Protein AF-A0A5E4IV31-F1 (afdb_monomer_lite)

Structure (mmCIF, N/CA/C/O backbone):
data_AF-A0A5E4IV31-F1
#
_entry.id   AF-A0A5E4IV31-F1
#
loop_
_atom_site.group_PDB
_atom_site.id
_atom_site.type_symbol
_atom_site.label_atom_id
_atom_site.label_alt_id
_atom_site.label_comp_id
_atom_site.label_asym_id
_atom_site.label_entity_id
_atom_site.label_seq_id
_atom_site.pdbx_PDB_ins_code
_atom_site.Cartn_x
_atom_site.Cartn_y
_atom_site.Cartn_z
_atom_site.occupancy
_atom_site.B_iso_or_equiv
_atom_site.auth_seq_id
_atom_site.auth_comp_id
_atom_site.auth_asym_id
_atom_site.auth_atom_id
_atom_site.pdbx_PDB_model_num
ATOM 1 N N . MET A 1 1 ? -54.726 -66.331 21.773 1.00 39.06 1 MET A N 1
ATOM 2 C CA . MET A 1 1 ? -53.704 -67.398 21.728 1.00 39.06 1 MET A CA 1
ATOM 3 C C . MET A 1 1 ? -52.819 -67.148 20.516 1.00 39.06 1 MET A C 1
ATOM 5 O O . MET A 1 1 ? -53.388 -67.017 19.448 1.00 39.06 1 MET A O 1
ATOM 9 N N . ARG A 1 2 ? -51.494 -67.041 20.728 1.00 36.03 2 ARG A N 1
ATOM 10 C CA . ARG A 1 2 ? -50.377 -67.396 19.816 1.00 36.03 2 ARG A CA 1
ATOM 11 C C . ARG A 1 2 ? -50.530 -66.941 18.346 1.00 36.03 2 ARG A C 1
ATOM 13 O O . ARG A 1 2 ? -51.344 -67.485 17.626 1.00 36.03 2 ARG A O 1
ATOM 20 N N . GLY A 1 3 ? -49.812 -65.942 17.840 1.00 38.88 3 GLY A N 1
ATOM 21 C CA . GLY A 1 3 ? -48.353 -65.832 17.829 1.00 38.88 3 GLY A CA 1
ATOM 22 C C . GLY A 1 3 ? -47.837 -66.217 16.438 1.00 38.88 3 GLY A C 1
ATOM 23 O O . GLY A 1 3 ? -48.039 -67.355 16.042 1.00 38.88 3 GLY A O 1
ATOM 24 N N . ALA A 1 4 ? -47.216 -65.272 15.724 1.00 41.72 4 ALA A N 1
ATOM 25 C CA . ALA A 1 4 ? -46.166 -65.473 14.714 1.00 41.72 4 ALA A CA 1
ATOM 26 C C . ALA A 1 4 ? -45.885 -64.131 14.015 1.00 41.72 4 ALA A C 1
ATOM 28 O O . ALA A 1 4 ? -46.484 -63.790 13.000 1.00 41.72 4 ALA A O 1
ATOM 29 N N . ILE A 1 5 ? -44.967 -63.357 14.591 1.00 46.62 5 ILE A N 1
ATOM 30 C CA . ILE A 1 5 ? -44.195 -62.354 13.857 1.00 46.62 5 ILE A CA 1
ATOM 31 C C . ILE A 1 5 ? -43.278 -63.120 12.898 1.00 46.62 5 ILE A C 1
ATOM 33 O O . ILE A 1 5 ? -42.418 -63.868 13.356 1.00 46.62 5 ILE A O 1
ATOM 37 N N . ASN A 1 6 ? -43.484 -62.994 11.587 1.00 47.00 6 ASN A N 1
ATOM 38 C CA . ASN A 1 6 ? -42.542 -63.528 10.608 1.00 47.00 6 ASN A CA 1
ATOM 39 C C . ASN A 1 6 ? -41.842 -62.361 9.915 1.00 47.00 6 ASN A C 1
ATOM 41 O O . ASN A 1 6 ? -42.417 -61.645 9.099 1.00 47.00 6 ASN A O 1
ATOM 45 N N . LEU A 1 7 ? -40.608 -62.156 10.362 1.00 38.31 7 LEU A N 1
ATOM 46 C CA . LEU A 1 7 ? -39.647 -61.183 9.887 1.00 38.31 7 LEU A CA 1
ATOM 47 C C . LEU A 1 7 ? -39.082 -61.660 8.545 1.00 38.31 7 LEU A C 1
ATOM 49 O O . LEU A 1 7 ? -38.309 -62.617 8.512 1.00 38.31 7 LEU A O 1
ATOM 53 N N . THR A 1 8 ? -39.400 -60.976 7.449 1.00 47.84 8 THR A N 1
ATOM 54 C CA . THR A 1 8 ? -38.589 -61.064 6.228 1.00 47.84 8 THR A CA 1
ATOM 55 C C . THR A 1 8 ? -37.879 -59.736 6.047 1.00 47.84 8 THR A C 1
ATOM 57 O O . THR A 1 8 ? -38.452 -58.755 5.578 1.00 47.84 8 THR A O 1
ATOM 60 N N . TRP A 1 9 ? -36.642 -59.730 6.522 1.00 49.56 9 TRP A N 1
ATOM 61 C CA . TRP A 1 9 ? -35.695 -58.637 6.450 1.00 49.56 9 TRP A CA 1
ATOM 62 C C . TRP A 1 9 ? -35.334 -58.309 4.997 1.00 49.56 9 TRP A C 1
ATOM 64 O O . TRP A 1 9 ? -35.057 -59.203 4.197 1.00 49.56 9 TRP A O 1
ATOM 74 N N . ASP A 1 10 ? -35.406 -57.013 4.705 1.00 41.94 10 ASP A N 1
ATOM 75 C CA . ASP A 1 10 ? -34.384 -56.203 4.040 1.00 41.94 10 ASP A CA 1
ATOM 76 C C . ASP A 1 10 ? -33.617 -56.854 2.870 1.00 41.94 10 ASP A C 1
ATOM 78 O O . ASP A 1 10 ? -32.729 -57.691 3.045 1.00 41.94 10 ASP A O 1
ATOM 82 N N . LYS A 1 11 ? -33.960 -56.433 1.648 1.00 52.03 11 LYS A N 1
ATOM 83 C CA . LYS A 1 11 ? -33.181 -56.668 0.424 1.00 52.03 11 LYS A CA 1
ATOM 84 C C . LYS A 1 11 ? -32.721 -55.338 -0.188 1.00 52.03 11 LYS A C 1
ATOM 86 O O . LYS A 1 11 ? -32.881 -55.136 -1.384 1.00 52.03 11 LYS A O 1
ATOM 91 N N . ASP A 1 12 ? -32.084 -54.485 0.609 1.00 47.59 12 ASP A N 1
ATOM 92 C CA . ASP A 1 12 ? -31.294 -53.353 0.095 1.00 47.59 12 ASP A CA 1
ATOM 93 C C . ASP A 1 12 ? -29.809 -53.469 0.492 1.00 47.59 12 ASP A C 1
ATOM 95 O O . ASP A 1 12 ? -29.086 -52.502 0.723 1.00 47.59 12 ASP A O 1
ATOM 99 N N . LEU A 1 13 ? -29.299 -54.706 0.498 1.00 54.75 13 LEU A N 1
ATOM 100 C CA . LEU A 1 13 ? -27.864 -54.993 0.477 1.00 54.75 13 LEU A CA 1
ATOM 101 C C . LEU A 1 13 ? -27.339 -54.872 -0.955 1.00 54.75 13 LEU A C 1
ATOM 103 O O . LEU A 1 13 ? -27.185 -55.859 -1.673 1.00 54.75 13 LEU A O 1
ATOM 107 N N . GLY A 1 14 ? -27.075 -53.634 -1.368 1.00 52.88 14 GLY A N 1
ATOM 108 C CA . GLY A 1 14 ? -26.601 -53.361 -2.716 1.00 52.88 14 GLY A CA 1
ATOM 109 C C . GLY A 1 14 ? -26.043 -51.965 -2.943 1.00 52.88 14 GLY A C 1
ATOM 110 O O . GLY A 1 14 ? -26.330 -51.420 -3.995 1.00 52.88 14 GLY A O 1
ATOM 111 N N . THR A 1 15 ? -25.296 -51.380 -1.993 1.00 52.75 15 THR A N 1
ATOM 112 C CA . THR A 1 15 ? -24.157 -50.446 -2.215 1.00 52.75 15 THR A CA 1
ATOM 113 C C . THR A 1 15 ? -23.605 -50.003 -0.853 1.00 52.75 15 THR A C 1
ATOM 115 O O . THR A 1 15 ? -23.817 -48.888 -0.396 1.00 52.75 15 THR A O 1
ATOM 118 N N . ILE A 1 16 ? -22.885 -50.894 -0.172 1.00 53.44 16 ILE A N 1
ATOM 119 C CA . ILE A 1 16 ? -21.954 -50.512 0.901 1.00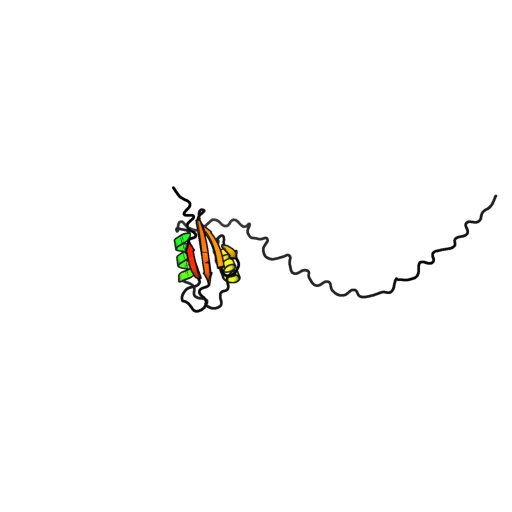 53.44 16 ILE A CA 1
ATOM 120 C C . ILE A 1 16 ? -20.644 -51.274 0.703 1.00 53.44 16 ILE A C 1
ATOM 122 O O . ILE A 1 16 ? -20.329 -52.241 1.387 1.00 53.44 16 ILE A O 1
ATOM 126 N N . MET A 1 17 ? -19.884 -50.838 -0.298 1.00 41.03 17 MET A N 1
ATOM 127 C CA . MET A 1 17 ? -18.460 -51.132 -0.439 1.00 41.03 17 MET A CA 1
ATOM 128 C C . MET A 1 17 ? -17.782 -49.763 -0.581 1.00 41.03 17 MET A C 1
ATOM 130 O O . MET A 1 17 ? -17.953 -49.078 -1.578 1.00 41.03 17 MET A O 1
ATOM 134 N N . ALA A 1 18 ? -17.368 -49.173 0.533 1.00 44.38 18 ALA A N 1
ATOM 135 C CA . ALA A 1 18 ? -16.082 -49.387 1.188 1.00 44.38 18 ALA A CA 1
ATOM 136 C C . ALA A 1 18 ? -14.964 -48.515 0.591 1.00 44.38 18 ALA A C 1
ATOM 138 O O . ALA A 1 18 ? -14.561 -48.658 -0.556 1.00 44.38 18 ALA A O 1
ATOM 139 N N . MET A 1 19 ? -14.420 -47.694 1.493 1.00 39.59 19 MET A N 1
ATOM 140 C CA . MET A 1 19 ? -13.026 -47.255 1.572 1.00 39.59 19 MET A CA 1
ATOM 141 C C . MET A 1 19 ? -12.519 -46.251 0.526 1.00 39.59 19 MET A C 1
ATOM 143 O O . MET A 1 19 ? -12.000 -46.607 -0.528 1.00 39.59 19 MET A O 1
ATOM 147 N N . LYS A 1 20 ? -12.381 -45.001 0.983 1.00 37.97 20 LYS A N 1
ATOM 148 C CA . LYS A 1 20 ? -11.057 -44.494 1.385 1.00 37.97 20 LYS A CA 1
ATOM 149 C C . LYS A 1 20 ? -11.220 -43.291 2.318 1.00 37.97 20 LYS A C 1
ATOM 151 O O . LYS A 1 20 ? -11.571 -42.204 1.880 1.00 37.97 20 LYS A O 1
ATOM 156 N N . SER A 1 21 ? -10.934 -43.484 3.603 1.00 52.97 21 SER A N 1
ATOM 157 C CA . SER A 1 21 ? -10.486 -42.382 4.450 1.00 52.97 21 SER A CA 1
ATOM 158 C C . SER A 1 21 ? -9.111 -41.954 3.940 1.00 52.97 21 SER A C 1
ATOM 160 O O . SER A 1 21 ? -8.148 -42.714 4.046 1.00 52.97 21 SER A O 1
ATOM 162 N N . ALA A 1 22 ? -9.021 -40.766 3.361 1.00 52.69 22 ALA A N 1
ATOM 163 C CA . ALA A 1 22 ? -7.7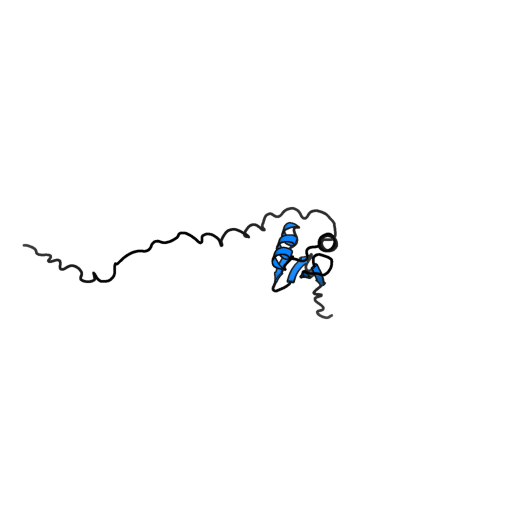53 -40.122 3.075 1.00 52.69 22 ALA A CA 1
ATOM 164 C C . ALA A 1 22 ? -7.859 -38.653 3.484 1.00 52.69 22 ALA A C 1
ATOM 166 O O . ALA A 1 22 ? -8.657 -37.915 2.922 1.00 52.69 22 ALA A O 1
ATOM 167 N N . GLY A 1 23 ? -7.058 -38.283 4.485 1.00 46.28 23 GLY A N 1
ATOM 168 C CA . GLY A 1 23 ? -6.618 -36.915 4.757 1.00 46.28 23 GLY A CA 1
ATOM 169 C C . GLY A 1 23 ? -7.709 -35.964 5.233 1.00 46.28 23 GLY A C 1
ATOM 170 O O . GLY A 1 23 ? -8.294 -35.221 4.461 1.00 46.28 23 GLY A O 1
ATOM 171 N N . ALA A 1 24 ? -7.935 -35.861 6.537 1.00 53.97 24 ALA A N 1
ATOM 172 C CA . ALA A 1 24 ? -7.356 -34.738 7.280 1.00 53.97 24 ALA A CA 1
ATOM 173 C C . ALA A 1 24 ? -6.082 -34.143 6.638 1.00 53.97 24 ALA A C 1
ATOM 175 O O . ALA A 1 24 ? -4.993 -34.541 7.016 1.00 53.97 24 ALA A O 1
ATOM 176 N N . ILE A 1 25 ? -6.243 -33.249 5.656 1.00 57.19 25 ILE A N 1
ATOM 177 C CA . ILE A 1 25 ? -5.396 -32.090 5.287 1.00 57.19 25 ILE A CA 1
ATOM 178 C C . ILE A 1 25 ? -6.293 -31.286 4.326 1.00 57.19 25 ILE A C 1
ATOM 180 O O . ILE A 1 25 ? -6.506 -31.690 3.192 1.00 57.19 25 ILE A O 1
ATOM 184 N N . CYS A 1 26 ? -7.029 -30.279 4.792 1.00 41.12 26 CYS A N 1
ATOM 185 C CA . CYS A 1 26 ? -6.628 -28.896 4.535 1.00 41.12 26 CYS A CA 1
ATOM 186 C C . CYS A 1 26 ? -7.253 -27.957 5.587 1.00 41.12 26 CYS A C 1
ATOM 188 O O . CYS A 1 26 ? -8.026 -27.056 5.279 1.00 41.12 26 CYS A O 1
ATOM 190 N N . LEU A 1 27 ? -6.918 -28.174 6.862 1.00 50.94 27 LEU A N 1
ATOM 191 C CA . LEU A 1 27 ? -7.055 -27.155 7.910 1.00 50.94 27 LEU A CA 1
ATOM 192 C C . LEU A 1 27 ? -5.897 -26.149 7.789 1.00 50.94 27 LEU A C 1
ATOM 194 O O . LEU A 1 27 ? -5.063 -26.074 8.678 1.00 50.94 27 LEU A O 1
ATOM 198 N N . MET A 1 28 ? -5.811 -25.428 6.669 1.00 51.66 28 MET A N 1
ATOM 199 C CA . MET A 1 28 ? -4.879 -24.303 6.478 1.00 51.66 28 MET A CA 1
ATOM 200 C C . MET A 1 28 ? -5.479 -23.272 5.510 1.00 51.66 28 MET A C 1
ATOM 202 O O . MET A 1 28 ? -4.943 -23.012 4.442 1.00 51.66 28 MET A O 1
ATOM 206 N N . ALA A 1 29 ? -6.635 -22.714 5.863 1.00 50.59 29 ALA A N 1
ATOM 207 C CA . ALA A 1 29 ? -7.120 -21.454 5.282 1.00 50.59 29 ALA A CA 1
ATOM 208 C C . ALA A 1 29 ? -7.946 -20.652 6.305 1.00 50.59 29 ALA A C 1
ATOM 210 O O . ALA A 1 29 ? -8.839 -19.890 5.955 1.00 50.59 29 ALA A O 1
ATOM 211 N N . ALA A 1 30 ? -7.693 -20.883 7.594 1.00 51.09 30 ALA A N 1
ATOM 212 C CA . ALA A 1 30 ? -8.390 -20.225 8.689 1.00 51.09 30 ALA A CA 1
ATOM 213 C C . ALA A 1 30 ? -7.418 -19.996 9.849 1.00 51.09 30 ALA A C 1
ATOM 215 O O . ALA A 1 30 ? -7.606 -20.578 10.903 1.00 51.09 30 ALA A O 1
ATOM 216 N N . ILE A 1 31 ? -6.346 -19.233 9.617 1.00 55.44 31 ILE A N 1
ATOM 217 C CA . ILE A 1 31 ? -5.485 -18.537 10.595 1.00 55.44 31 ILE A CA 1
ATOM 218 C C . ILE A 1 31 ? -4.569 -17.645 9.732 1.00 55.44 31 ILE A C 1
ATOM 220 O O . ILE A 1 31 ? -3.976 -18.166 8.796 1.00 55.44 31 ILE A O 1
ATOM 224 N N . VAL A 1 32 ? -4.457 -16.346 10.055 1.00 56.84 32 VAL A N 1
ATOM 225 C CA . VAL A 1 32 ? -3.932 -15.217 9.232 1.00 56.84 32 VAL A CA 1
ATOM 226 C C . VAL A 1 32 ? -5.043 -14.669 8.311 1.00 56.84 32 VAL A C 1
ATOM 228 O O . VAL A 1 32 ? -5.322 -15.249 7.278 1.00 56.84 32 VAL A O 1
ATOM 231 N N . CYS A 1 33 ? -5.873 -13.675 8.660 1.00 48.19 33 CYS A N 1
ATOM 232 C CA . CYS A 1 33 ? -5.578 -12.351 9.232 1.00 48.19 33 CYS A CA 1
ATOM 233 C C . CYS A 1 33 ? -6.687 -11.819 10.180 1.00 48.19 33 CYS A C 1
ATOM 235 O O . CYS A 1 33 ? -7.037 -10.644 10.141 1.00 48.19 33 CYS A O 1
ATOM 237 N N . ALA A 1 34 ? -7.270 -12.639 11.059 1.00 52.47 34 ALA A N 1
ATOM 238 C CA . ALA A 1 34 ? -8.232 -12.161 12.071 1.00 52.47 34 ALA A CA 1
ATOM 239 C C . ALA A 1 34 ? -7.548 -11.566 13.328 1.00 52.47 34 ALA A C 1
ATOM 241 O O . ALA A 1 34 ? -7.935 -11.877 14.452 1.00 52.47 34 ALA A O 1
ATOM 242 N N . ALA A 1 35 ? -6.504 -10.745 13.152 1.00 53.53 35 ALA A N 1
ATOM 243 C CA . ALA A 1 35 ? -5.733 -10.149 14.254 1.00 53.53 35 ALA A CA 1
ATOM 244 C C . ALA A 1 35 ? -5.459 -8.638 14.104 1.00 53.53 35 ALA A C 1
ATOM 246 O O . ALA A 1 35 ? -4.608 -8.102 14.806 1.00 53.53 35 ALA A O 1
ATOM 247 N N . ALA A 1 36 ? -6.201 -7.915 13.260 1.00 51.41 36 ALA A N 1
ATOM 248 C CA . ALA A 1 36 ? -6.078 -6.456 13.134 1.00 51.41 36 ALA A CA 1
ATOM 249 C C . ALA A 1 36 ? -6.938 -5.674 14.155 1.00 51.41 36 ALA A C 1
ATOM 251 O O . ALA A 1 36 ? -7.500 -4.633 13.836 1.00 51.41 36 ALA A O 1
ATOM 252 N N . ALA A 1 37 ? -7.085 -6.181 15.385 1.00 52.75 37 ALA A N 1
ATOM 253 C CA . ALA A 1 37 ? -7.835 -5.500 16.451 1.00 52.75 37 ALA A CA 1
ATOM 254 C C . ALA A 1 37 ? -7.025 -5.302 17.742 1.00 52.75 37 ALA A C 1
ATOM 256 O O . ALA A 1 37 ? -7.597 -5.101 18.812 1.00 52.75 37 ALA A O 1
ATOM 257 N N . ILE A 1 38 ? -5.693 -5.325 17.661 1.00 50.53 38 ILE A N 1
ATOM 258 C CA . ILE A 1 38 ? -4.860 -4.691 18.687 1.00 50.53 38 ILE A CA 1
ATOM 259 C C . ILE A 1 38 ? -4.703 -3.232 18.274 1.00 50.53 38 ILE A C 1
ATOM 261 O O . ILE A 1 38 ? -3.843 -2.886 17.473 1.00 50.53 38 ILE A O 1
ATOM 265 N N . ALA A 1 39 ? -5.591 -2.386 18.792 1.00 57.12 39 ALA A N 1
ATOM 266 C CA . ALA A 1 39 ? -5.409 -0.944 18.777 1.00 57.12 39 ALA A CA 1
ATOM 267 C C . ALA A 1 39 ? -4.142 -0.611 19.585 1.00 57.12 39 ALA A C 1
ATOM 269 O O . ALA A 1 39 ? -4.186 -0.484 20.809 1.00 57.12 39 ALA A O 1
ATOM 270 N N . ILE A 1 40 ? -3.001 -0.538 18.903 1.00 57.12 40 ILE A N 1
ATOM 271 C CA . ILE A 1 40 ? -1.762 0.027 19.436 1.00 57.12 40 ILE A CA 1
ATOM 272 C C . ILE A 1 40 ? -1.876 1.549 19.261 1.00 57.12 40 ILE A C 1
ATOM 274 O O . ILE A 1 40 ? -2.342 2.000 18.212 1.00 57.12 40 ILE A O 1
ATOM 278 N N . PRO A 1 41 ? -1.532 2.366 20.275 1.00 47.41 41 PRO A N 1
ATOM 279 C CA . PRO A 1 41 ? -1.628 3.815 20.164 1.00 47.41 41 PRO A CA 1
ATOM 280 C C . PRO A 1 41 ? -0.803 4.305 18.971 1.00 47.41 41 PRO A C 1
ATOM 282 O O . PRO A 1 41 ? 0.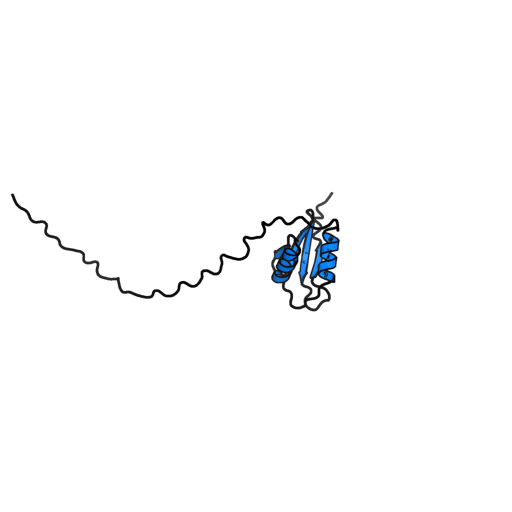393 4.015 18.877 1.00 47.41 41 PRO A O 1
ATOM 285 N N . ALA A 1 42 ? -1.468 5.051 18.082 1.00 52.50 42 ALA A N 1
ATOM 286 C CA . ALA A 1 42 ? -0.856 5.781 16.980 1.00 52.50 42 ALA A CA 1
ATOM 287 C C . ALA A 1 42 ? 0.341 6.565 17.527 1.00 52.50 42 ALA A C 1
ATOM 289 O O . ALA A 1 42 ? 0.200 7.479 18.344 1.00 52.50 42 ALA A O 1
ATOM 290 N N . SER A 1 43 ? 1.533 6.103 17.171 1.00 48.59 43 SER A N 1
ATOM 291 C CA . SER A 1 43 ? 2.772 6.632 17.707 1.00 48.59 43 SER A CA 1
ATOM 292 C C . SER A 1 43 ? 3.144 7.875 16.921 1.00 48.59 43 SER A C 1
ATOM 294 O O . SER A 1 43 ? 3.552 7.779 15.772 1.00 48.59 43 SER A O 1
ATOM 296 N N . GLY A 1 44 ? 3.062 9.017 17.596 1.00 43.88 44 GLY A N 1
ATOM 297 C CA . GLY A 1 44 ? 3.811 10.210 17.236 1.00 43.88 44 GLY A CA 1
ATOM 298 C C . GLY A 1 44 ? 3.069 11.170 16.321 1.00 43.88 44 GLY A C 1
ATOM 299 O O . GLY A 1 44 ? 2.640 10.843 15.227 1.00 43.88 44 GLY A O 1
ATOM 300 N N . GLU A 1 45 ? 2.991 12.402 16.797 1.00 49.12 45 GLU A N 1
ATOM 301 C CA . GLU A 1 45 ? 2.591 13.630 16.122 1.00 49.12 45 GLU A CA 1
ATOM 302 C C . GLU A 1 45 ? 3.555 13.988 14.966 1.00 49.12 45 GLU A C 1
ATOM 304 O O . GLU A 1 45 ? 4.160 15.054 14.933 1.00 49.12 45 GLU A O 1
ATOM 309 N N . SER A 1 46 ? 3.735 13.073 14.016 1.00 54.94 46 SER A N 1
ATOM 310 C CA . SER A 1 46 ? 4.141 13.373 12.646 1.00 54.94 46 SER A CA 1
ATOM 311 C C . SER A 1 46 ? 2.885 13.284 11.790 1.00 54.94 46 SER A C 1
ATOM 313 O O . SER A 1 46 ? 2.046 12.416 12.002 1.00 54.94 46 SER A O 1
ATOM 315 N N . ASN A 1 47 ? 2.704 14.192 10.840 1.00 77.88 47 ASN A N 1
ATOM 316 C CA . ASN A 1 47 ? 1.691 14.024 9.802 1.00 77.88 47 ASN A CA 1
ATOM 317 C C . ASN A 1 47 ? 1.814 12.620 9.172 1.00 77.88 47 ASN A C 1
ATOM 319 O O . ASN A 1 47 ? 2.823 12.294 8.562 1.00 77.88 47 ASN A O 1
ATOM 323 N N . ASP A 1 48 ? 0.771 11.795 9.320 1.00 83.50 48 ASP A N 1
ATOM 324 C CA . ASP A 1 48 ? 0.733 10.411 8.810 1.00 83.50 48 ASP A CA 1
ATOM 325 C C . ASP A 1 48 ? 1.177 10.301 7.338 1.00 83.50 48 ASP A C 1
ATOM 327 O O . ASP A 1 48 ? 1.745 9.297 6.923 1.00 83.50 48 ASP A O 1
ATOM 331 N N . TYR A 1 49 ? 0.961 11.368 6.562 1.00 86.31 49 TYR A N 1
ATOM 332 C CA . TYR A 1 49 ? 1.452 11.506 5.196 1.00 86.31 49 TYR A CA 1
ATOM 333 C C . TYR A 1 49 ? 2.985 11.588 5.089 1.00 86.31 49 TYR A C 1
ATOM 335 O O . TYR A 1 49 ? 3.542 10.840 4.294 1.00 86.31 49 TYR A O 1
ATOM 343 N N . ASP A 1 50 ? 3.692 12.426 5.863 1.00 88.75 50 ASP A N 1
ATOM 344 C CA . ASP A 1 50 ? 5.163 12.466 5.755 1.00 88.75 50 ASP A CA 1
ATOM 345 C C . ASP A 1 50 ? 5.771 11.185 6.318 1.00 88.75 50 ASP A C 1
ATOM 347 O O . ASP A 1 50 ? 6.796 10.734 5.818 1.00 88.75 50 ASP A O 1
ATOM 351 N N . ALA A 1 51 ? 5.139 10.570 7.324 1.00 89.44 51 ALA A N 1
ATOM 352 C CA . ALA A 1 51 ? 5.545 9.254 7.806 1.00 89.44 51 ALA A CA 1
ATOM 353 C C . ALA A 1 51 ? 5.424 8.198 6.694 1.00 89.44 51 ALA A C 1
ATOM 355 O O . ALA A 1 51 ? 6.369 7.442 6.478 1.00 89.44 51 ALA A O 1
ATOM 356 N N . LEU A 1 52 ? 4.310 8.190 5.951 1.00 89.38 52 LEU A N 1
ATOM 357 C CA . LEU A 1 52 ? 4.118 7.318 4.792 1.00 89.38 52 LEU A CA 1
ATOM 358 C C . LEU A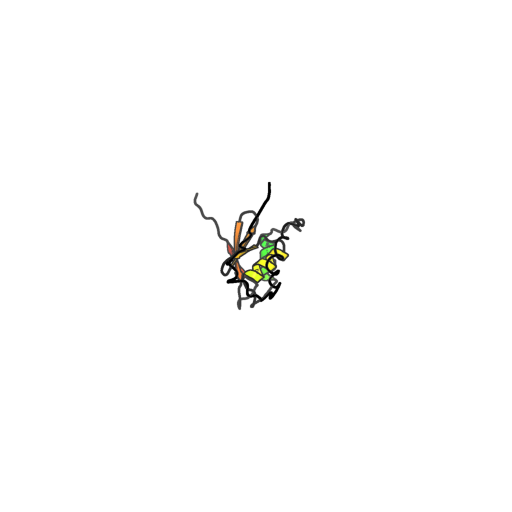 1 52 ? 5.149 7.608 3.692 1.00 89.38 52 LEU A C 1
ATOM 360 O O . LEU A 1 52 ? 5.787 6.679 3.209 1.00 89.38 52 LEU A O 1
ATOM 364 N N . MET A 1 53 ? 5.341 8.880 3.323 1.00 90.00 53 MET A N 1
ATOM 365 C CA . MET A 1 53 ? 6.274 9.275 2.260 1.00 90.00 53 MET A CA 1
ATOM 366 C C . MET A 1 53 ? 7.714 8.928 2.622 1.00 90.00 53 MET A C 1
ATOM 368 O O . MET A 1 53 ? 8.462 8.403 1.806 1.00 90.00 53 MET A O 1
ATOM 372 N N . LYS A 1 54 ? 8.105 9.168 3.872 1.00 90.06 54 LYS A N 1
ATOM 373 C CA . LYS A 1 54 ? 9.419 8.776 4.363 1.00 90.06 54 LYS A CA 1
ATOM 374 C C . LYS A 1 54 ? 9.602 7.264 4.284 1.00 90.06 54 LYS A C 1
ATOM 376 O O . LYS A 1 54 ? 10.639 6.798 3.842 1.00 90.06 54 LYS A O 1
ATOM 381 N N . LEU A 1 55 ? 8.588 6.499 4.672 1.00 89.94 55 LEU A N 1
ATOM 382 C CA . LEU A 1 55 ? 8.655 5.046 4.687 1.00 89.94 55 LEU A CA 1
ATOM 383 C C . LEU A 1 55 ? 8.798 4.443 3.281 1.00 89.94 55 LEU A C 1
ATOM 385 O O . LEU A 1 55 ? 9.590 3.526 3.102 1.00 89.94 55 LEU A O 1
ATOM 389 N N . ILE A 1 56 ? 8.092 4.967 2.279 1.00 90.12 56 ILE A N 1
ATOM 390 C CA . ILE A 1 56 ? 8.244 4.503 0.889 1.00 90.12 56 ILE A CA 1
ATOM 391 C C . ILE A 1 56 ? 9.553 4.973 0.236 1.00 90.12 56 ILE A C 1
ATOM 393 O O . ILE A 1 56 ? 10.031 4.315 -0.679 1.00 90.12 56 ILE A O 1
ATOM 397 N N . MET A 1 57 ? 10.122 6.101 0.677 1.00 87.19 57 MET A N 1
ATOM 398 C CA . MET A 1 57 ? 11.373 6.643 0.130 1.00 87.19 57 MET A CA 1
ATOM 399 C C . MET A 1 57 ? 12.620 6.041 0.785 1.00 87.19 57 MET A C 1
ATOM 401 O O . MET A 1 57 ? 13.640 5.894 0.122 1.00 87.19 57 MET A O 1
ATOM 405 N N . ASP A 1 58 ? 12.554 5.709 2.077 1.00 87.62 58 ASP A N 1
ATOM 406 C CA . ASP A 1 58 ? 13.672 5.133 2.838 1.00 87.62 58 ASP A CA 1
ATOM 407 C C . ASP A 1 58 ? 13.862 3.630 2.550 1.00 87.62 58 ASP A C 1
ATOM 409 O O . ASP A 1 58 ? 14.867 3.049 2.965 1.00 87.62 58 ASP A O 1
ATOM 413 N N . ASN A 1 59 ? 12.906 2.990 1.868 1.00 85.56 59 ASN A N 1
ATOM 414 C CA . ASN A 1 59 ? 12.949 1.575 1.512 1.00 85.56 59 ASN A CA 1
ATOM 415 C C . ASN A 1 59 ? 12.944 1.405 -0.011 1.00 85.56 59 ASN A C 1
ATOM 417 O O . ASN A 1 59 ? 12.198 2.077 -0.718 1.00 85.56 59 ASN A O 1
ATOM 421 N N . GLU A 1 60 ? 13.751 0.467 -0.501 1.00 86.19 60 GLU A N 1
ATOM 422 C CA . GLU A 1 60 ? 13.831 0.104 -1.915 1.00 86.19 60 GLU A CA 1
ATOM 423 C C . GLU A 1 60 ? 13.717 -1.416 -2.031 1.00 86.19 60 GLU A C 1
ATOM 425 O O . GLU A 1 60 ? 14.543 -2.147 -1.479 1.00 86.19 60 GLU A O 1
ATOM 430 N N . ASP A 1 61 ? 12.688 -1.888 -2.730 1.00 83.12 61 ASP A N 1
ATOM 431 C CA . ASP A 1 61 ? 12.507 -3.307 -3.027 1.00 83.12 61 ASP A CA 1
ATOM 432 C C . ASP A 1 61 ? 11.858 -3.469 -4.404 1.00 83.12 61 ASP A C 1
ATOM 434 O O . ASP A 1 61 ? 10.693 -3.127 -4.610 1.00 83.12 61 ASP A O 1
ATOM 438 N N . SER A 1 62 ? 12.634 -3.994 -5.355 1.00 83.56 62 SER A N 1
ATOM 439 C CA . SER A 1 62 ? 12.201 -4.174 -6.740 1.00 83.56 62 SER A CA 1
ATOM 440 C C . SER A 1 62 ? 11.369 -5.426 -6.985 1.00 83.56 62 SER A C 1
ATOM 442 O O . SER A 1 62 ? 10.804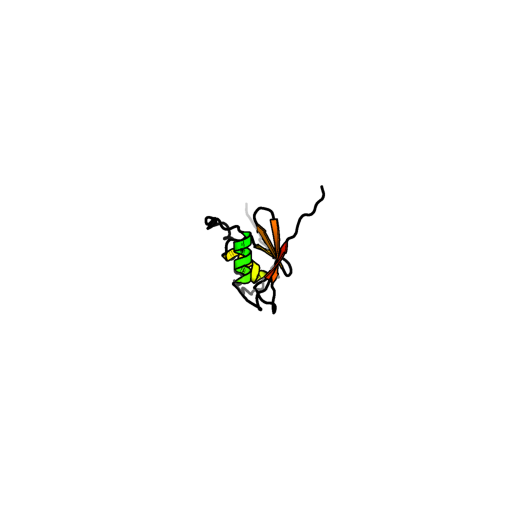 -5.597 -8.067 1.00 83.56 62 SER A O 1
ATOM 444 N N . HIS A 1 63 ? 11.294 -6.309 -5.993 1.00 85.62 63 HIS A N 1
ATOM 445 C CA . HIS A 1 63 ? 10.484 -7.518 -6.034 1.00 85.62 63 HIS A CA 1
ATOM 446 C C . HIS A 1 63 ? 9.179 -7.371 -5.249 1.00 85.62 63 HIS A C 1
ATOM 448 O O . HIS A 1 63 ? 8.397 -8.319 -5.219 1.00 85.62 63 HIS A O 1
ATOM 454 N N . MET A 1 64 ? 8.934 -6.196 -4.660 1.00 87.12 64 MET A N 1
ATOM 455 C CA . MET A 1 64 ? 7.727 -5.895 -3.903 1.00 87.12 64 MET A CA 1
ATOM 456 C C . MET A 1 64 ? 6.491 -5.954 -4.804 1.00 87.12 64 MET A C 1
ATOM 458 O O . MET A 1 64 ? 6.376 -5.195 -5.770 1.00 87.12 64 MET A O 1
ATOM 462 N N . ASP A 1 65 ? 5.540 -6.823 -4.472 1.00 90.12 65 ASP A N 1
ATOM 463 C CA . ASP A 1 65 ? 4.221 -6.814 -5.097 1.00 90.12 65 ASP A CA 1
ATOM 464 C C . ASP A 1 65 ? 3.210 -5.978 -4.280 1.00 90.12 65 ASP A C 1
ATOM 466 O O . ASP A 1 65 ? 3.507 -5.459 -3.200 1.00 90.12 65 ASP A O 1
ATOM 470 N N . ALA A 1 66 ? 1.997 -5.787 -4.810 1.00 89.50 66 ALA A N 1
ATOM 471 C CA . ALA A 1 66 ? 0.968 -4.996 -4.130 1.00 89.50 66 ALA A CA 1
ATOM 472 C C . ALA A 1 66 ? 0.500 -5.637 -2.806 1.00 89.50 66 ALA A C 1
ATOM 474 O O . ALA A 1 66 ? 0.104 -4.931 -1.878 1.00 89.50 66 ALA A O 1
ATOM 475 N N . LEU A 1 67 ? 0.548 -6.966 -2.691 1.00 91.25 67 LEU A N 1
ATOM 476 C CA . LEU A 1 67 ? 0.159 -7.674 -1.476 1.00 91.25 67 LEU A CA 1
ATOM 477 C C . LEU A 1 67 ? 1.218 -7.492 -0.384 1.00 91.25 67 LEU A C 1
ATOM 479 O O . LEU A 1 67 ? 0.877 -7.148 0.750 1.00 91.25 67 LEU A O 1
ATOM 483 N N . ASP A 1 68 ? 2.485 -7.672 -0.742 1.00 91.06 68 ASP A N 1
ATOM 484 C CA . ASP A 1 68 ? 3.640 -7.445 0.115 1.00 91.06 68 ASP A CA 1
ATOM 485 C C . ASP A 1 68 ? 3.671 -5.991 0.578 1.00 91.06 68 ASP A C 1
ATOM 487 O O . ASP A 1 68 ? 3.828 -5.726 1.771 1.00 91.06 68 ASP A O 1
ATOM 491 N N . LEU A 1 69 ? 3.438 -5.037 -0.330 1.00 90.94 69 LEU A N 1
ATOM 492 C CA . LEU A 1 69 ? 3.360 -3.616 -0.001 1.00 90.94 69 LEU A CA 1
ATOM 493 C C . LEU A 1 69 ? 2.240 -3.325 1.003 1.00 90.94 69 LEU A C 1
ATOM 495 O O . LEU A 1 69 ? 2.465 -2.624 1.991 1.00 90.94 69 LEU A O 1
ATOM 499 N N . ALA A 1 70 ? 1.044 -3.883 0.805 1.00 91.06 70 ALA A N 1
ATOM 500 C CA . ALA A 1 70 ? -0.056 -3.699 1.746 1.00 91.06 70 ALA A CA 1
ATOM 501 C C . ALA A 1 70 ? 0.258 -4.300 3.121 1.00 91.06 70 ALA A C 1
ATOM 503 O O . ALA A 1 70 ? -0.023 -3.678 4.148 1.00 91.06 70 ALA A O 1
ATOM 504 N N . PHE A 1 71 ? 0.884 -5.478 3.156 1.00 90.81 71 PHE A N 1
ATOM 505 C CA . PHE A 1 71 ? 1.329 -6.099 4.399 1.00 90.81 71 PHE A CA 1
ATOM 506 C C . PHE A 1 71 ? 2.395 -5.252 5.101 1.00 90.81 71 PHE A C 1
ATOM 508 O O . PHE A 1 71 ? 2.280 -4.974 6.294 1.00 90.81 71 PHE A O 1
ATOM 515 N N . PHE A 1 72 ? 3.393 -4.775 4.362 1.00 90.75 72 PHE A N 1
ATOM 516 C CA . PHE A 1 72 ? 4.446 -3.906 4.873 1.00 90.75 72 PHE A CA 1
ATOM 517 C C . PHE A 1 72 ? 3.873 -2.627 5.489 1.00 90.75 72 PHE A C 1
ATOM 519 O O . PHE A 1 72 ? 4.194 -2.288 6.629 1.00 90.75 72 PHE A O 1
ATOM 526 N N . LEU A 1 73 ? 2.950 -1.961 4.801 1.00 90.75 73 LEU A N 1
ATOM 527 C CA . LEU A 1 73 ? 2.275 -0.771 5.316 1.00 90.75 73 LEU A CA 1
ATOM 528 C C . LEU A 1 73 ? 1.422 -1.081 6.556 1.00 90.75 73 LEU A C 1
ATOM 530 O O . LEU A 1 73 ? 1.468 -0.336 7.537 1.00 90.75 73 LEU A O 1
ATOM 534 N N . ALA A 1 74 ? 0.720 -2.217 6.570 1.00 88.88 74 ALA A N 1
ATOM 535 C CA . ALA A 1 74 ? -0.055 -2.659 7.726 1.00 88.88 74 ALA A CA 1
ATOM 536 C C . ALA A 1 74 ? 0.829 -2.931 8.959 1.00 88.88 74 ALA A C 1
ATOM 538 O O . ALA A 1 74 ? 0.442 -2.588 10.077 1.00 88.88 74 ALA A O 1
ATOM 539 N N . THR A 1 75 ? 2.046 -3.470 8.781 1.00 88.31 75 THR A N 1
ATOM 540 C CA . THR A 1 75 ? 3.009 -3.638 9.893 1.00 88.31 75 THR A CA 1
ATOM 541 C C . THR A 1 75 ? 3.504 -2.313 10.476 1.00 88.31 75 THR A C 1
ATOM 543 O O . THR A 1 75 ? 3.906 -2.270 11.637 1.00 88.31 75 THR A O 1
ATOM 546 N N . HIS A 1 76 ? 3.398 -1.226 9.710 1.00 88.06 76 HIS A N 1
ATOM 547 C CA . HIS A 1 76 ? 3.706 0.140 10.136 1.00 88.06 76 HIS A CA 1
ATOM 548 C C . HIS A 1 76 ? 2.460 0.931 10.560 1.00 88.06 76 HIS A C 1
ATOM 550 O O . HIS A 1 76 ? 2.516 2.151 10.695 1.00 88.06 76 HIS A O 1
ATOM 556 N N . ASN A 1 77 ? 1.350 0.234 10.838 1.00 86.25 77 ASN A N 1
ATOM 557 C CA . ASN A 1 77 ? 0.115 0.803 11.377 1.00 86.25 77 ASN A CA 1
ATOM 558 C C . ASN A 1 77 ? -0.629 1.742 10.401 1.00 86.25 77 ASN A C 1
ATOM 560 O O . ASN A 1 77 ? -1.389 2.613 10.835 1.00 86.25 77 ASN A O 1
ATOM 564 N N . PHE A 1 78 ? -0.445 1.547 9.092 1.00 89.38 78 PHE A N 1
ATOM 565 C CA . PHE A 1 78 ? -1.255 2.190 8.056 1.00 89.38 78 PHE A CA 1
ATOM 566 C C . PHE A 1 78 ? -2.463 1.319 7.675 1.00 89.38 78 PHE A C 1
ATOM 568 O O . PHE A 1 78 ? -2.350 0.099 7.560 1.00 89.38 78 PHE A O 1
ATOM 575 N N . ASP A 1 79 ? -3.622 1.949 7.448 1.00 90.44 79 ASP A N 1
ATOM 576 C CA . ASP A 1 79 ? -4.810 1.286 6.889 1.00 90.44 79 ASP A CA 1
ATOM 577 C C . ASP A 1 79 ? -4.609 1.088 5.382 1.00 90.44 79 ASP A C 1
ATOM 579 O O . ASP A 1 79 ? -4.968 1.955 4.583 1.00 90.44 79 ASP A O 1
ATOM 583 N N . ALA A 1 80 ? -3.950 -0.018 5.031 1.00 91.06 80 ALA A N 1
ATOM 584 C CA . ALA A 1 80 ? -3.588 -0.400 3.674 1.00 91.06 80 ALA A CA 1
ATOM 585 C C . ALA A 1 80 ? -4.418 -1.605 3.210 1.00 91.06 80 ALA A C 1
ATOM 587 O O . ALA A 1 80 ? -4.426 -2.660 3.845 1.00 91.06 80 ALA A O 1
ATOM 588 N N . THR A 1 81 ? -5.113 -1.456 2.085 1.00 92.38 81 THR A N 1
ATOM 589 C CA . THR A 1 81 ? -5.891 -2.518 1.438 1.00 92.38 81 THR A CA 1
ATOM 590 C C . THR A 1 81 ? -5.265 -2.832 0.079 1.00 92.38 81 THR A C 1
ATOM 592 O O . THR A 1 81 ? -5.192 -1.927 -0.752 1.00 92.38 81 THR A O 1
ATOM 595 N N . PRO A 1 82 ? -4.804 -4.069 -0.171 1.00 91.81 82 PRO A N 1
ATOM 596 C CA . PRO A 1 82 ? -4.328 -4.451 -1.493 1.00 91.81 82 PRO A CA 1
ATOM 597 C C . PRO A 1 82 ? -5.512 -4.555 -2.463 1.00 91.81 82 PRO A C 1
ATOM 599 O O . PRO A 1 82 ? -6.527 -5.181 -2.157 1.00 91.81 82 PRO A O 1
ATOM 602 N N . GLU A 1 83 ? -5.356 -3.952 -3.632 1.00 90.19 83 GLU A N 1
ATOM 603 C CA . GLU A 1 83 ? -6.244 -4.026 -4.791 1.00 90.19 83 GLU A CA 1
ATOM 604 C C . GLU A 1 83 ? -5.453 -4.600 -5.982 1.00 90.19 83 GLU A C 1
ATOM 606 O O . GLU A 1 83 ? -4.247 -4.848 -5.891 1.00 90.19 83 GLU A O 1
ATOM 611 N N . ASP A 1 84 ? -6.114 -4.837 -7.117 1.00 86.94 84 ASP A N 1
ATOM 612 C CA . ASP A 1 84 ? -5.452 -5.402 -8.300 1.00 86.94 84 ASP A CA 1
ATOM 613 C C . ASP A 1 84 ? -4.357 -4.450 -8.830 1.00 86.94 84 ASP A C 1
ATOM 615 O O . ASP A 1 84 ? -4.637 -3.396 -9.407 1.00 86.94 84 ASP A O 1
ATOM 619 N N . GLY A 1 85 ? -3.093 -4.797 -8.564 1.00 86.19 85 GLY A N 1
ATOM 620 C CA . GLY A 1 85 ? -1.899 -4.064 -8.999 1.00 86.19 85 GLY A CA 1
ATOM 621 C C . GLY A 1 85 ? -1.522 -2.814 -8.192 1.00 86.19 85 GLY A C 1
ATOM 622 O O . GLY A 1 85 ? -0.560 -2.147 -8.561 1.00 86.19 85 GLY A O 1
ATOM 623 N N . HIS A 1 86 ? -2.236 -2.477 -7.114 1.00 90.12 86 HIS A N 1
ATOM 624 C CA . HIS A 1 86 ? -1.953 -1.291 -6.291 1.00 90.12 86 HIS A CA 1
ATOM 625 C C . HIS A 1 86 ? -2.489 -1.444 -4.860 1.00 90.12 86 HIS A C 1
ATOM 627 O O . HIS A 1 86 ? -3.221 -2.377 -4.549 1.00 90.12 86 HIS A O 1
ATOM 633 N N . VAL A 1 87 ? -2.129 -0.526 -3.969 1.00 93.12 87 VAL A N 1
ATOM 634 C CA . VAL A 1 87 ? -2.529 -0.521 -2.560 1.00 93.12 87 VAL A CA 1
ATOM 635 C C . VAL A 1 87 ? -3.257 0.766 -2.233 1.00 93.12 87 VAL A C 1
ATOM 637 O O . VAL A 1 87 ? -2.760 1.862 -2.472 1.00 93.12 87 VAL A O 1
ATOM 640 N N . ILE A 1 88 ? -4.428 0.639 -1.629 1.00 93.00 88 ILE A N 1
ATOM 641 C CA . ILE A 1 88 ? -5.210 1.770 -1.157 1.00 93.00 88 ILE A CA 1
ATOM 642 C C . ILE A 1 88 ? -4.878 2.043 0.304 1.00 93.00 88 ILE A C 1
ATOM 644 O O . ILE A 1 88 ? -5.136 1.204 1.163 1.00 93.00 88 ILE A O 1
ATOM 648 N N . VAL A 1 89 ? -4.362 3.236 0.593 1.00 90.69 89 VAL A N 1
ATOM 649 C CA . VAL A 1 89 ? -4.081 3.704 1.952 1.00 90.69 89 VAL A CA 1
ATOM 650 C C . VAL A 1 89 ? -5.054 4.810 2.339 1.00 90.69 89 VAL A C 1
ATOM 652 O O . VAL A 1 89 ? -5.193 5.811 1.634 1.00 90.69 89 VAL A O 1
ATOM 655 N N . LYS A 1 90 ? -5.724 4.655 3.482 1.00 90.00 90 LYS A N 1
ATOM 656 C CA . LYS A 1 90 ? -6.664 5.655 4.012 1.00 90.00 90 LYS A CA 1
ATOM 657 C C . LYS A 1 90 ? -6.014 6.442 5.144 1.00 90.00 90 LYS A C 1
ATOM 659 O O . LYS A 1 90 ? -5.815 5.915 6.233 1.00 90.00 90 LYS A O 1
ATOM 664 N N . LEU A 1 91 ? -5.740 7.727 4.919 1.00 87.50 91 LEU A N 1
ATOM 665 C CA . LEU A 1 91 ? -5.200 8.632 5.942 1.00 87.50 91 LEU A CA 1
ATOM 666 C C . LEU A 1 91 ? -6.155 9.801 6.159 1.00 87.50 91 LEU A C 1
ATOM 668 O O . LEU A 1 91 ? -6.424 10.563 5.235 1.00 87.50 91 LEU A O 1
ATOM 672 N N . LYS A 1 92 ? -6.668 9.971 7.384 1.00 84.94 92 LYS A N 1
ATOM 673 C CA . LYS A 1 92 ? -7.536 11.106 7.772 1.00 84.94 92 LYS A CA 1
ATOM 674 C C . LYS A 1 92 ? -8.706 11.375 6.801 1.00 84.94 92 LYS A C 1
ATOM 676 O O . LYS A 1 92 ? -9.103 12.518 6.603 1.00 84.94 92 LYS A O 1
ATOM 681 N N . GLY A 1 93 ? -9.261 10.321 6.196 1.00 82.69 93 GLY A N 1
ATOM 682 C CA . GLY A 1 93 ? -10.359 10.415 5.224 1.00 82.69 93 GLY A CA 1
ATOM 683 C C . GLY A 1 93 ? -9.937 10.694 3.776 1.00 82.69 93 GLY A C 1
ATOM 684 O O . GLY A 1 93 ? -10.803 10.746 2.907 1.00 82.69 93 GLY A O 1
ATOM 685 N N . ILE A 1 94 ? -8.638 10.833 3.501 1.00 84.88 94 ILE A N 1
ATOM 686 C CA . ILE A 1 94 ? -8.067 10.910 2.152 1.00 84.88 94 ILE A CA 1
ATOM 687 C C . ILE A 1 94 ? -7.626 9.509 1.726 1.00 84.88 94 ILE A C 1
ATOM 689 O O . ILE A 1 94 ? -7.043 8.761 2.515 1.00 84.88 94 ILE A O 1
ATOM 693 N N . ILE A 1 95 ? -7.920 9.163 0.474 1.00 89.00 95 ILE A N 1
ATOM 694 C CA . ILE A 1 95 ? -7.556 7.888 -0.139 1.00 89.00 95 ILE A CA 1
ATOM 695 C C . ILE A 1 95 ? -6.330 8.108 -1.030 1.00 89.00 95 ILE A C 1
ATOM 697 O O . ILE A 1 95 ? -6.374 8.874 -1.996 1.00 89.00 95 ILE A O 1
ATOM 701 N N . TYR A 1 96 ? -5.243 7.419 -0.702 1.00 90.25 96 TYR A N 1
ATOM 702 C CA . TYR A 1 96 ? -4.012 7.373 -1.482 1.00 90.25 96 TYR A CA 1
ATOM 703 C C . TYR A 1 96 ? -3.917 6.025 -2.185 1.00 90.25 96 TYR A C 1
ATOM 705 O O . TYR A 1 96 ? -4.198 4.994 -1.583 1.00 90.25 96 TYR A O 1
ATOM 713 N N . SER A 1 97 ? -3.523 6.038 -3.452 1.00 91.75 97 SER A N 1
ATOM 714 C CA . SER A 1 97 ? -3.239 4.837 -4.230 1.00 91.75 97 SER A CA 1
ATOM 715 C C . SER A 1 97 ? -1.731 4.709 -4.390 1.00 91.75 97 SER A C 1
ATOM 717 O O . SER A 1 97 ? -1.089 5.634 -4.886 1.00 91.75 97 SER A O 1
ATOM 719 N N . LEU A 1 98 ? -1.175 3.588 -3.946 1.00 91.62 98 LEU A N 1
ATOM 720 C CA . LEU A 1 98 ? 0.248 3.288 -3.986 1.00 91.62 98 LEU A CA 1
ATOM 721 C C . LEU A 1 98 ? 0.504 2.143 -4.960 1.00 91.62 98 LEU A C 1
ATOM 723 O O . LEU A 1 98 ? -0.037 1.054 -4.782 1.00 91.62 98 LEU A O 1
ATOM 727 N N . THR A 1 99 ? 1.337 2.372 -5.964 1.00 92.50 99 THR A N 1
ATOM 728 C CA . THR A 1 99 ? 1.705 1.356 -6.957 1.00 92.50 99 THR A CA 1
ATOM 729 C C . THR A 1 99 ? 3.154 0.946 -6.722 1.00 92.50 99 THR A C 1
ATOM 731 O O . THR A 1 99 ? 4.002 1.833 -6.693 1.00 92.50 99 THR A O 1
ATOM 734 N N . PRO A 1 100 ? 3.475 -0.348 -6.548 1.00 90.94 100 PRO A N 1
ATOM 735 C CA . PRO A 1 100 ? 4.862 -0.789 -6.418 1.00 90.94 100 PRO A CA 1
ATOM 736 C C . PRO A 1 100 ? 5.713 -0.333 -7.611 1.00 90.94 100 PRO A C 1
ATOM 738 O O . PRO A 1 100 ? 5.291 -0.469 -8.759 1.00 90.94 100 PRO A O 1
ATOM 741 N N . ASN A 1 101 ? 6.908 0.190 -7.336 1.00 89.00 101 ASN A N 1
ATOM 742 C CA . ASN A 1 101 ? 7.777 0.796 -8.354 1.00 89.00 101 ASN A CA 1
ATOM 743 C C . ASN A 1 101 ? 8.562 -0.221 -9.194 1.00 89.00 101 ASN A C 1
ATOM 745 O O . ASN A 1 101 ? 9.050 0.105 -10.277 1.00 89.00 101 ASN A O 1
ATOM 749 N N . GLY A 1 102 ? 8.686 -1.465 -8.726 1.00 84.69 102 GLY A N 1
ATOM 750 C CA . GLY A 1 102 ? 9.469 -2.486 -9.416 1.00 84.69 102 GLY A CA 1
ATOM 751 C C . GLY A 1 102 ? 10.920 -2.037 -9.605 1.00 84.69 102 GLY A C 1
ATOM 752 O O . GLY A 1 102 ? 11.645 -1.830 -8.643 1.00 84.69 102 GLY A O 1
ATOM 753 N N . GLU A 1 103 ? 11.372 -1.880 -10.847 1.00 82.00 103 GLU A N 1
ATOM 754 C CA . GLU A 1 103 ? 12.759 -1.479 -11.135 1.00 82.00 103 GLU A CA 1
ATOM 755 C C . GLU A 1 103 ? 13.040 0.022 -10.914 1.00 82.00 103 GLU A C 1
ATOM 757 O O . GLU A 1 103 ? 14.195 0.446 -11.001 1.00 82.00 103 GLU A O 1
ATOM 762 N N . GLU A 1 104 ? 12.012 0.834 -10.651 1.00 81.75 104 GLU A N 1
ATOM 763 C CA . GLU A 1 104 ? 12.164 2.260 -10.349 1.00 81.75 104 GLU A CA 1
ATOM 764 C C . GLU A 1 104 ? 12.575 2.492 -8.878 1.00 81.75 104 GLU A C 1
ATOM 766 O O . GLU A 1 104 ? 12.244 1.688 -8.008 1.00 81.75 104 GLU A O 1
ATOM 771 N N . PRO A 1 105 ? 13.316 3.575 -8.568 1.00 79.25 105 PRO A N 1
ATOM 772 C CA . PRO A 1 105 ? 13.759 3.859 -7.203 1.00 79.25 105 PRO A CA 1
ATOM 773 C C . PRO A 1 105 ? 12.588 4.119 -6.242 1.00 79.25 105 PRO A C 1
ATOM 775 O O . PRO A 1 105 ? 11.565 4.698 -6.618 1.00 79.25 105 PRO A O 1
ATOM 778 N N . GLY A 1 106 ? 12.779 3.756 -4.973 1.00 83.56 106 GLY A N 1
ATOM 779 C CA . GLY A 1 106 ? 11.741 3.796 -3.938 1.00 83.56 106 GLY A CA 1
ATOM 780 C C . GLY A 1 106 ? 10.796 2.591 -3.969 1.00 83.56 106 GLY A C 1
ATOM 781 O O . GLY A 1 106 ? 10.794 1.794 -4.900 1.00 83.56 106 GLY A O 1
ATOM 782 N N . LEU A 1 107 ? 9.987 2.444 -2.921 1.00 88.25 107 LEU A N 1
ATOM 783 C CA . LEU A 1 107 ? 9.129 1.271 -2.742 1.00 88.25 107 LEU A CA 1
ATOM 784 C C . LEU A 1 107 ? 7.860 1.312 -3.609 1.00 88.25 107 LEU A C 1
ATOM 786 O O . LEU A 1 107 ? 7.404 0.287 -4.117 1.00 88.25 107 LEU A O 1
ATOM 790 N N . ALA A 1 108 ? 7.260 2.495 -3.742 1.00 89.81 108 ALA A N 1
ATOM 791 C CA . ALA A 1 108 ? 6.000 2.688 -4.445 1.00 89.81 108 ALA A CA 1
ATOM 792 C C . ALA A 1 108 ? 5.799 4.145 -4.878 1.00 89.81 108 ALA A C 1
ATOM 794 O O . ALA A 1 108 ? 6.207 5.070 -4.173 1.00 89.81 108 ALA A O 1
ATOM 795 N N . ASP A 1 109 ? 5.098 4.337 -5.990 1.00 89.44 109 ASP A N 1
ATOM 796 C CA . ASP A 1 109 ? 4.616 5.628 -6.463 1.00 89.44 109 ASP A CA 1
ATOM 797 C C . ASP A 1 109 ? 3.253 5.934 -5.845 1.00 89.44 109 ASP A C 1
ATOM 799 O O . ASP A 1 109 ? 2.404 5.052 -5.693 1.00 89.44 109 ASP A O 1
ATOM 803 N N . VAL A 1 110 ? 3.033 7.195 -5.476 1.00 89.50 110 VAL A N 1
ATOM 804 C CA . VAL A 1 110 ? 1.839 7.620 -4.739 1.00 89.50 110 VAL A CA 1
ATOM 805 C C . VAL A 1 110 ? 1.011 8.543 -5.608 1.00 89.50 110 VAL A C 1
ATOM 807 O O . VAL A 1 110 ? 1.386 9.676 -5.901 1.00 89.50 110 VAL A O 1
ATOM 810 N N . THR A 1 111 ? -0.203 8.107 -5.914 1.00 86.62 111 THR A N 1
ATOM 811 C CA . THR A 1 111 ? -1.210 8.931 -6.572 1.00 86.62 111 THR A CA 1
ATOM 812 C C . THR A 1 111 ? -2.327 9.256 -5.586 1.00 86.62 111 THR A C 1
ATOM 814 O O . THR A 1 111 ? -2.945 8.387 -4.971 1.00 86.62 111 THR A O 1
ATOM 817 N N . THR A 1 112 ? -2.589 10.549 -5.382 1.00 80.12 112 THR A N 1
ATOM 818 C CA . THR A 1 112 ? -3.717 10.975 -4.543 1.00 80.12 112 THR A CA 1
ATOM 819 C C . THR A 1 112 ? -4.987 10.911 -5.375 1.00 80.12 112 THR A C 1
ATOM 821 O O . THR A 1 112 ? -5.104 11.621 -6.379 1.00 80.12 112 THR A O 1
ATOM 824 N N . GLN A 1 113 ? -5.973 10.124 -4.944 1.00 64.62 113 GLN A N 1
ATOM 825 C CA . GLN A 1 113 ? -7.298 10.188 -5.543 1.00 64.62 113 GLN A CA 1
ATOM 826 C C . GLN A 1 113 ? -8.017 11.405 -4.951 1.00 64.62 113 GLN A C 1
ATOM 828 O O . GLN A 1 113 ? -8.758 11.312 -3.975 1.00 64.62 113 GLN A O 1
ATOM 833 N N . SER A 1 114 ? -7.737 12.590 -5.502 1.00 54.88 114 SER A N 1
ATOM 834 C CA . SER A 1 114 ? -8.474 13.795 -5.129 1.00 54.88 114 SER A CA 1
ATOM 835 C C . SER A 1 114 ? -9.930 13.607 -5.555 1.00 54.88 114 SER A C 1
ATOM 837 O O . SER A 1 114 ? -10.253 13.499 -6.739 1.00 54.88 114 SER A O 1
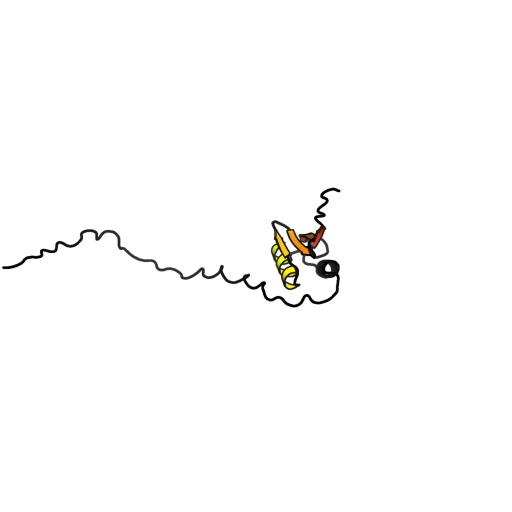ATOM 839 N N . ASN A 1 115 ? -10.837 13.541 -4.584 1.00 53.69 115 ASN A N 1
ATOM 840 C CA . ASN A 1 115 ? -12.269 13.638 -4.821 1.00 53.69 115 ASN A CA 1
ATOM 841 C C . ASN A 1 115 ? -12.598 15.075 -5.257 1.00 53.69 115 ASN A C 1
ATOM 843 O O . ASN A 1 115 ? -13.149 15.870 -4.506 1.00 53.69 115 ASN A O 1
ATOM 847 N N . THR A 1 116 ? -12.255 15.414 -6.498 1.00 50.66 116 THR A N 1
ATOM 848 C CA . THR A 1 116 ? -12.609 16.674 -7.162 1.00 50.66 116 THR A CA 1
ATOM 849 C C . THR A 1 116 ? -14.085 16.669 -7.574 1.00 50.66 116 THR A C 1
ATOM 851 O O . THR A 1 116 ? -14.439 16.820 -8.740 1.00 50.66 116 THR A O 1
ATOM 854 N N . TRP A 1 117 ? -14.994 16.491 -6.613 1.00 49.44 117 TRP A N 1
ATOM 855 C CA . TRP A 1 117 ? -16.425 16.688 -6.838 1.00 49.44 117 TRP A CA 1
ATOM 856 C C . TRP A 1 117 ? -16.820 18.107 -6.431 1.00 49.44 117 TRP A C 1
ATOM 858 O O . TRP A 1 117 ? -17.178 18.362 -5.290 1.00 49.44 117 TRP A O 1
ATOM 868 N N . ARG A 1 118 ? -16.687 18.987 -7.431 1.00 55.91 118 ARG A N 1
ATOM 869 C CA . ARG A 1 118 ? -17.382 20.259 -7.703 1.00 55.91 118 ARG A CA 1
ATOM 870 C C . ARG A 1 118 ? -17.974 21.049 -6.527 1.00 55.91 118 ARG A C 1
ATOM 872 O O . ARG A 1 118 ? -18.981 20.646 -5.950 1.00 55.91 118 ARG A O 1
ATOM 879 N N . GLU A 1 119 ? -17.469 22.270 -6.379 1.00 47.31 119 GLU A N 1
ATOM 880 C CA . GLU A 1 119 ? -18.260 23.444 -5.982 1.00 47.31 119 GLU A CA 1
ATOM 881 C C . GLU A 1 119 ? -18.623 24.266 -7.228 1.00 47.31 119 GLU A C 1
ATOM 883 O O . GLU A 1 119 ? -17.789 24.313 -8.167 1.00 47.31 119 GLU A O 1
#

Radius of gyration: 29.4 Å; chains: 1; bounding box: 68×91×33 Å

Sequence (119 aa):
MRGAINLTWDKDLGTIMAMKSAGAICLMAAIVCAAAAIAIPASGESNDYDALMKLIMDNEDSHMDALDLAFFLATHNFDATPEDGHVIVKLKGIIYSLTPNGEEPGLADVTTQSNTWRE

Secondary structure (DSSP, 8-state):
-------------SS-------------SSSSSTTTT-------SS-HHHHHHHHHHH---TT--HHHHHHHHHHTT--EEEETTEEEEEETTEEEEEEE-TTSSSSEEEEE-------

pLDDT: mean 70.88, std 19.79, range [36.03, 93.12]

Foldseek 3Di:
DDDDDDDDDDDPPDDDDDDDDDDPPDPPPPDPDPDLPPPDPPDDPDQVVVVVVCQQQVDFDLPDFQVNVQVVVVVVVWPWDRDDQWIWTAGPNWTWIWGQPRVDHTGTDIDTPPPPDDD